Protein AF-A0A952UVU4-F1 (afdb_monomer)

pLDDT: mean 79.15, std 15.61, range [33.91, 96.44]

Mean predicted aligned error: 12.82 Å

Sequence (131 aa):
MTPRTKQALMLVVAFGLGGVAGAFGMRAVKLDQLNQLMTGPPPEARRRFMLEVLKQRLELTPTQVTQVTEVLERHDKARREAFERCRPEHEAVKAQSAQDIDELLTPAQRTLHQELRRELEARRKEGGPPR

Secondary structure (DSSP, 8-state):
--HHHHHHHHHHHHHHHHHHHHHHHHHHHHHHHHHHHHH---HHHHHHHHHHHHHHHHT--HHHHHHHHHHHHHTHHHHHHHHHHHHHHHHHHHHHHHHHHHHHS-HHHHHHHHHHHHHHHHHHHHTSPP-

Solvent-accessible surface area (backbone atoms only — not comparable to full-atom values): 7389 Å² total; per-residue (Å²): 134,58,73,68,60,56,54,53,50,51,51,54,52,54,50,49,52,50,50,51,53,50,53,52,53,54,48,50,54,54,48,50,57,49,48,55,69,74,50,51,64,56,75,66,54,44,49,50,52,51,50,52,52,48,36,69,76,66,65,52,49,76,69,51,50,53,53,52,49,53,53,55,56,71,46,44,62,61,51,50,54,53,46,63,68,48,41,64,60,52,52,49,54,53,51,50,53,53,50,61,51,47,72,77,42,55,74,72,53,36,55,53,52,53,50,53,50,51,54,54,51,50,52,42,60,67,70,48,82,85,129

Foldseek 3Di:
DDPVVVVVVVVVVVVVVVVVVVVVVVVVVVVVVVLCVLQPADLVVNLVVVLVVCCVPVVDDPVRSVVSSVVSVVCSVVVVVVCVVCVVVVVVVVVVVLVVVLVVDDPVVNVVSVVVVVVSVVSSVVSPDDD

Radius of gyration: 23.55 Å; Cα contacts (8 Å, |Δi|>4): 28; chains: 1; bounding box: 50×59×48 Å

Structure (mmCIF, N/CA/C/O backbone):
data_AF-A0A952UVU4-F1
#
_entry.id   AF-A0A952UVU4-F1
#
loop_
_atom_site.group_PDB
_atom_site.id
_atom_site.type_symbol
_atom_site.label_atom_id
_atom_site.label_alt_id
_atom_site.label_comp_id
_atom_site.label_asym_id
_atom_site.label_entity_id
_atom_site.label_seq_id
_atom_site.pdbx_PDB_ins_code
_atom_site.Cartn_x
_atom_site.Cartn_y
_atom_site.Cartn_z
_atom_site.occupancy
_atom_site.B_iso_or_equiv
_atom_site.auth_seq_id
_atom_site.auth_comp_id
_atom_site.auth_asym_id
_atom_site.auth_atom_id
_atom_site.pdbx_PDB_model_num
ATOM 1 N N . MET A 1 1 ? 30.087 38.202 -25.315 1.00 53.84 1 MET A N 1
ATOM 2 C CA . MET A 1 1 ? 28.744 37.992 -24.725 1.00 53.84 1 MET A CA 1
ATOM 3 C C . MET A 1 1 ? 28.224 39.320 -24.207 1.00 53.84 1 MET A C 1
ATOM 5 O O . MET A 1 1 ? 28.877 39.923 -23.366 1.00 53.84 1 MET A O 1
ATOM 9 N N . THR A 1 2 ? 27.101 39.807 -24.731 1.00 65.50 2 THR A N 1
ATOM 10 C CA . THR A 1 2 ? 26.484 41.055 -24.256 1.00 65.50 2 THR A CA 1
ATOM 11 C C . THR A 1 2 ? 25.808 40.816 -22.896 1.00 65.50 2 THR A C 1
ATOM 13 O O . THR A 1 2 ? 25.338 39.705 -22.634 1.00 65.50 2 THR A O 1
ATOM 16 N N . PRO A 1 3 ? 25.724 41.817 -22.002 1.00 70.12 3 PRO A N 1
ATOM 17 C CA . PRO A 1 3 ? 25.161 41.646 -20.654 1.00 70.12 3 PRO A CA 1
ATOM 18 C C . PRO A 1 3 ? 23.737 41.060 -20.659 1.00 70.12 3 PRO A C 1
ATOM 20 O O . PRO A 1 3 ? 23.393 40.260 -19.791 1.00 70.12 3 PRO A O 1
ATOM 23 N N . ARG A 1 4 ? 22.959 41.347 -21.711 1.00 73.31 4 ARG A N 1
ATOM 24 C CA . ARG A 1 4 ? 21.625 40.775 -21.951 1.00 73.31 4 ARG A CA 1
ATOM 25 C C . ARG A 1 4 ? 21.637 39.253 -22.139 1.00 73.31 4 ARG A C 1
ATOM 27 O O . ARG A 1 4 ? 20.790 38.570 -21.575 1.00 73.31 4 ARG A O 1
ATOM 34 N N . THR A 1 5 ? 22.624 38.704 -22.855 1.00 73.69 5 THR A N 1
ATOM 35 C CA . THR A 1 5 ? 22.767 37.239 -23.006 1.00 73.69 5 THR A CA 1
ATOM 36 C C . THR A 1 5 ? 23.125 36.538 -21.695 1.00 73.69 5 THR A C 1
ATOM 38 O O . THR A 1 5 ? 22.678 35.420 -21.461 1.00 73.69 5 THR A O 1
ATOM 41 N N . LYS A 1 6 ? 23.865 37.202 -20.797 1.00 66.75 6 LYS A N 1
ATOM 42 C CA . LYS A 1 6 ? 24.241 36.638 -19.490 1.00 66.75 6 LYS A CA 1
ATOM 43 C C . LYS A 1 6 ? 23.050 36.593 -18.522 1.00 66.75 6 LYS A C 1
ATOM 45 O O . LYS A 1 6 ? 22.872 35.606 -17.817 1.00 66.75 6 LYS A O 1
ATOM 50 N N . GLN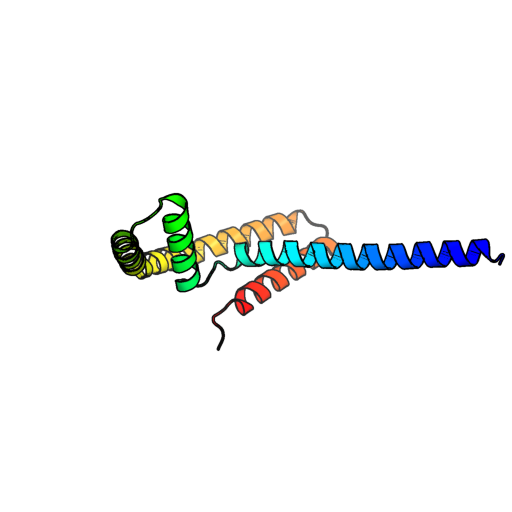 A 1 7 ? 22.207 37.628 -18.542 1.00 76.00 7 GLN A N 1
ATOM 51 C CA . GLN A 1 7 ? 20.971 37.697 -17.752 1.00 76.00 7 GLN A CA 1
ATOM 52 C C . GLN A 1 7 ? 19.923 36.681 -18.225 1.00 76.00 7 GLN A C 1
ATOM 54 O O . GLN A 1 7 ? 19.333 35.981 -17.404 1.00 76.00 7 GLN A O 1
ATOM 59 N N . ALA A 1 8 ? 19.743 36.544 -19.543 1.00 77.31 8 ALA A N 1
ATOM 60 C CA . ALA A 1 8 ? 18.848 35.539 -20.112 1.00 77.31 8 ALA A CA 1
ATOM 61 C C . ALA A 1 8 ? 19.286 34.111 -19.743 1.00 77.31 8 ALA A C 1
ATOM 63 O O . ALA A 1 8 ? 18.458 33.293 -19.349 1.00 77.31 8 ALA A O 1
ATOM 64 N N . LEU A 1 9 ? 20.594 33.829 -19.787 1.00 78.88 9 LEU A N 1
ATOM 65 C CA . LEU A 1 9 ? 21.136 32.524 -19.407 1.00 78.88 9 LEU A CA 1
ATOM 66 C C . LEU A 1 9 ? 20.896 32.205 -17.922 1.00 78.88 9 LEU A C 1
ATOM 68 O O . LEU A 1 9 ? 20.513 31.087 -17.594 1.00 78.88 9 LEU A O 1
ATOM 72 N N . MET A 1 10 ? 21.065 33.184 -17.027 1.00 79.50 10 MET A N 1
ATOM 73 C CA . MET A 1 10 ? 20.794 32.991 -15.596 1.00 79.50 10 MET A CA 1
ATOM 74 C C . MET A 1 10 ? 19.318 32.707 -15.308 1.00 79.50 10 MET A C 1
ATOM 76 O O . MET A 1 10 ? 19.020 31.850 -14.480 1.00 79.50 10 MET A O 1
ATOM 80 N N . LEU A 1 11 ? 18.397 33.369 -16.015 1.00 76.50 11 LEU A N 1
ATOM 81 C CA . LEU A 1 11 ? 16.963 33.107 -15.882 1.00 76.50 11 LEU A CA 1
ATOM 82 C C . LEU A 1 11 ? 16.591 31.698 -16.349 1.00 76.50 11 LEU A C 1
ATOM 84 O O . LEU A 1 11 ? 15.857 31.008 -15.648 1.00 76.50 11 LEU A O 1
ATOM 88 N N . VAL A 1 12 ? 17.137 31.247 -17.482 1.00 80.12 12 VAL A N 1
ATOM 89 C CA . VAL A 1 12 ? 16.912 29.883 -17.991 1.00 80.12 12 VAL A CA 1
ATOM 90 C C . VAL A 1 12 ? 17.448 28.835 -17.015 1.00 80.12 12 VAL A C 1
ATOM 92 O O . VAL A 1 12 ? 16.770 27.847 -16.747 1.00 80.12 12 VAL A O 1
ATOM 95 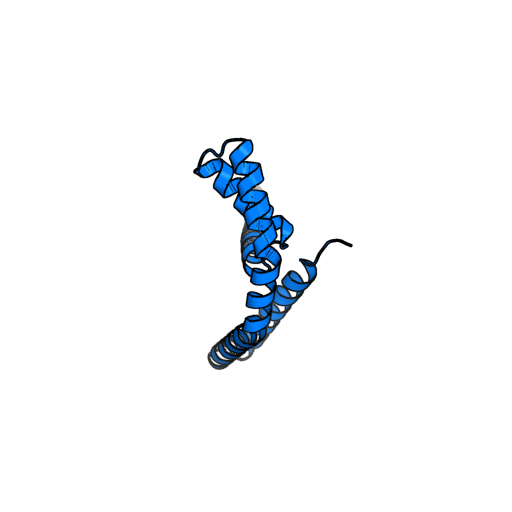N N . VAL A 1 13 ? 18.628 29.061 -16.433 1.00 80.38 13 VAL A N 1
ATOM 96 C CA . VAL A 1 13 ? 19.217 28.147 -15.442 1.00 80.38 13 VAL A CA 1
ATOM 97 C C . VAL A 1 13 ? 18.396 28.117 -14.149 1.00 80.38 13 VAL A C 1
ATOM 99 O O . VAL A 1 13 ? 18.105 27.035 -13.646 1.00 80.38 13 VAL A O 1
ATOM 102 N N . ALA A 1 14 ? 17.965 29.272 -13.634 1.00 74.75 14 ALA A N 1
ATOM 103 C CA . ALA A 1 14 ? 17.145 29.348 -12.424 1.00 74.75 14 ALA A CA 1
ATOM 104 C C . ALA A 1 14 ? 15.769 28.684 -12.610 1.00 74.75 14 ALA A C 1
ATOM 106 O O . ALA A 1 14 ? 15.341 27.906 -11.757 1.00 74.75 14 ALA A O 1
ATOM 107 N N . PHE A 1 15 ? 15.103 28.922 -13.747 1.00 73.75 15 PHE A N 1
ATOM 108 C CA . PHE A 1 15 ? 13.846 28.247 -14.085 1.00 73.75 15 PHE A CA 1
ATOM 109 C C . PHE A 1 15 ? 14.036 26.751 -14.342 1.00 73.75 15 PHE A C 1
ATOM 111 O O . PHE A 1 15 ? 13.189 25.960 -13.937 1.00 73.75 15 PHE A O 1
ATOM 118 N N . GLY A 1 16 ? 15.148 26.343 -14.959 1.00 77.88 16 GLY A N 1
ATOM 119 C CA . GLY A 1 16 ? 15.490 24.934 -15.150 1.00 77.88 16 GLY A CA 1
ATOM 120 C C . GLY A 1 16 ? 15.673 24.201 -13.819 1.00 77.88 16 GLY A C 1
ATOM 121 O O . GLY A 1 16 ? 15.081 23.146 -13.609 1.00 77.88 16 GLY A O 1
ATOM 122 N N . LEU A 1 17 ? 16.413 24.798 -12.882 1.00 74.44 17 LEU A N 1
ATOM 123 C CA . LEU A 1 17 ? 16.592 24.266 -11.526 1.00 74.44 17 LEU A CA 1
ATOM 124 C C . LEU A 1 17 ? 15.271 24.221 -10.746 1.00 74.44 17 LEU A C 1
ATOM 126 O O . LEU A 1 17 ? 14.975 23.210 -10.111 1.00 74.44 17 LEU A O 1
ATOM 130 N N . GLY A 1 18 ? 14.446 25.269 -10.843 1.00 63.59 18 GLY A N 1
ATOM 131 C CA . GLY A 1 18 ? 13.110 25.298 -10.243 1.00 63.59 18 GLY A CA 1
ATOM 132 C C . GLY A 1 18 ? 12.166 24.242 -10.829 1.00 63.59 18 GLY A C 1
ATOM 133 O O . GLY A 1 18 ? 11.438 23.586 -10.087 1.00 63.59 18 GLY A O 1
ATOM 134 N N . GLY A 1 19 ? 12.221 24.015 -12.144 1.00 66.50 19 GLY A N 1
ATOM 135 C CA . GLY A 1 19 ? 11.443 22.985 -12.835 1.00 66.50 19 GLY A CA 1
ATOM 136 C C . GLY A 1 19 ? 11.856 21.566 -12.444 1.00 66.50 19 GLY A C 1
ATOM 137 O O . GLY A 1 19 ? 10.994 20.726 -12.195 1.00 66.50 19 GLY A O 1
ATOM 138 N N . VAL A 1 20 ? 13.161 21.305 -12.312 1.00 70.56 20 VAL A N 1
ATOM 139 C CA . VAL A 1 20 ? 13.680 20.010 -11.844 1.00 70.56 20 VAL A CA 1
ATOM 140 C C . VAL A 1 20 ? 13.295 19.769 -10.383 1.00 70.56 20 VAL A C 1
ATOM 142 O O . VAL A 1 20 ? 12.748 18.713 -10.071 1.00 70.56 20 VAL A O 1
ATOM 145 N N . ALA A 1 21 ? 13.489 20.748 -9.495 1.00 69.75 21 ALA A N 1
ATOM 146 C CA . ALA A 1 21 ? 13.096 20.630 -8.090 1.00 69.75 21 ALA A CA 1
ATOM 147 C C . ALA A 1 21 ? 11.576 20.432 -7.926 1.00 69.75 21 ALA A C 1
ATOM 149 O O . ALA A 1 21 ? 11.141 19.577 -7.152 1.00 69.75 21 ALA A O 1
ATOM 1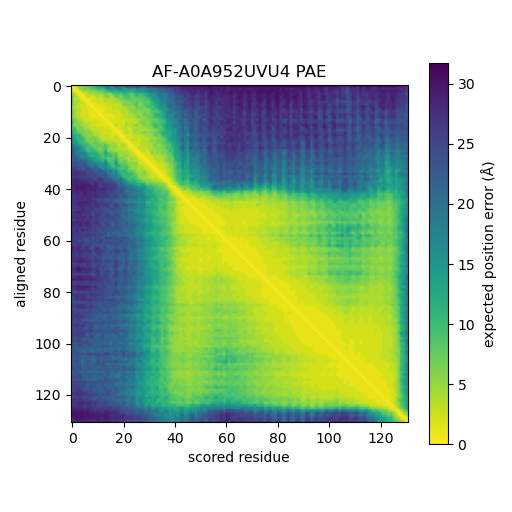50 N N . GLY A 1 22 ? 10.764 21.156 -8.704 1.00 61.72 22 GLY A N 1
ATOM 151 C CA . GLY A 1 22 ? 9.308 21.002 -8.731 1.00 61.72 22 GLY A CA 1
ATOM 152 C C . GLY A 1 22 ? 8.859 19.629 -9.243 1.00 61.72 22 GLY A C 1
ATOM 153 O O . GLY A 1 22 ? 7.987 19.003 -8.639 1.00 61.72 22 GLY A O 1
ATOM 154 N N . ALA A 1 23 ? 9.488 19.114 -10.303 1.00 63.09 23 ALA A N 1
ATOM 155 C CA . ALA A 1 23 ? 9.209 17.780 -10.834 1.00 63.09 23 ALA A CA 1
ATOM 156 C C . ALA A 1 23 ? 9.590 16.667 -9.841 1.00 63.09 23 ALA A C 1
ATOM 158 O O . ALA A 1 23 ? 8.822 15.720 -9.658 1.00 63.09 23 ALA A O 1
ATOM 159 N N . PHE A 1 24 ? 10.729 16.799 -9.152 1.00 60.78 24 PHE A N 1
ATOM 160 C CA . PHE A 1 24 ? 11.151 15.867 -8.102 1.00 60.78 24 PHE A CA 1
ATOM 161 C C . PHE A 1 24 ? 10.215 15.897 -6.887 1.00 60.78 24 PHE A C 1
ATOM 163 O O . PHE A 1 24 ? 9.785 14.838 -6.428 1.00 60.78 24 PHE A O 1
ATOM 170 N N . GLY A 1 25 ? 9.826 17.085 -6.409 1.00 56.78 25 GLY A N 1
ATOM 171 C CA . GLY A 1 25 ? 8.886 17.229 -5.293 1.00 56.78 25 GLY A CA 1
ATOM 172 C C . GLY A 1 25 ? 7.507 16.640 -5.604 1.00 56.78 25 GLY A C 1
ATOM 173 O O . GLY A 1 25 ? 6.940 15.897 -4.803 1.00 56.78 25 GLY A O 1
ATOM 174 N N . MET A 1 26 ? 6.987 16.882 -6.809 1.00 58.75 26 MET A N 1
ATOM 175 C CA . MET A 1 26 ? 5.682 16.360 -7.223 1.00 58.75 26 MET A CA 1
ATOM 176 C C . MET A 1 26 ? 5.694 14.841 -7.439 1.00 58.75 26 MET A C 1
ATOM 178 O O . MET A 1 26 ? 4.700 14.161 -7.171 1.00 58.75 26 MET A O 1
ATOM 182 N N . ARG A 1 27 ? 6.828 14.288 -7.883 1.00 53.94 27 ARG A N 1
ATOM 183 C CA . ARG A 1 27 ? 7.029 12.841 -8.001 1.00 53.94 27 ARG A CA 1
ATOM 184 C C . ARG A 1 27 ? 7.138 12.181 -6.626 1.00 53.94 27 ARG A C 1
ATOM 186 O O . ARG A 1 27 ? 6.529 11.135 -6.441 1.00 53.94 27 ARG A O 1
ATOM 193 N N . ALA A 1 28 ? 7.796 12.810 -5.652 1.00 57.06 28 ALA A N 1
ATOM 194 C CA . ALA A 1 28 ? 7.866 12.313 -4.276 1.00 57.06 28 ALA A CA 1
ATOM 195 C C . ALA A 1 28 ? 6.482 12.230 -3.606 1.00 57.06 28 ALA A C 1
ATOM 197 O O . ALA A 1 28 ? 6.149 11.196 -3.037 1.00 57.06 28 ALA A O 1
ATOM 198 N N . VAL A 1 29 ? 5.638 13.259 -3.751 1.00 60.06 29 VAL A N 1
ATOM 199 C CA . VAL A 1 29 ? 4.276 13.264 -3.179 1.00 60.06 29 VAL A CA 1
ATOM 200 C C . VAL A 1 29 ? 3.374 12.214 -3.835 1.00 60.06 29 VAL A C 1
ATOM 202 O O . VAL A 1 29 ? 2.659 11.492 -3.142 1.00 60.06 29 VAL A O 1
ATOM 205 N N . LYS A 1 30 ? 3.423 12.069 -5.167 1.00 59.19 30 LYS A N 1
ATOM 206 C CA . LYS A 1 30 ? 2.665 11.011 -5.858 1.00 59.19 30 LYS A CA 1
ATOM 207 C C . LYS A 1 30 ? 3.142 9.614 -5.463 1.00 59.19 30 LYS A C 1
ATOM 209 O O . LYS A 1 30 ? 2.322 8.710 -5.335 1.00 59.19 30 LYS A O 1
ATOM 214 N N . LEU A 1 31 ? 4.447 9.437 -5.264 1.00 58.66 31 LEU A N 1
ATOM 215 C CA . LEU A 1 31 ? 5.018 8.173 -4.805 1.00 58.66 31 LEU A CA 1
ATOM 216 C C . LEU A 1 31 ? 4.632 7.866 -3.355 1.00 58.66 31 LEU A C 1
ATOM 218 O O . LEU A 1 31 ? 4.377 6.706 -3.060 1.00 58.66 31 LEU A O 1
ATOM 222 N N . ASP A 1 32 ? 4.531 8.867 -2.479 1.00 53.41 32 ASP A N 1
ATOM 223 C CA . ASP A 1 32 ? 4.069 8.688 -1.098 1.00 53.41 32 ASP A CA 1
ATOM 224 C C . ASP A 1 32 ? 2.593 8.258 -1.034 1.00 53.41 32 ASP A C 1
ATOM 226 O O . ASP A 1 32 ? 2.239 7.297 -0.353 1.00 53.41 32 ASP A O 1
ATOM 230 N N . GLN A 1 33 ? 1.733 8.873 -1.847 1.00 53.16 33 GLN A N 1
ATOM 231 C CA . GLN A 1 33 ? 0.331 8.459 -1.969 1.00 53.16 33 GLN A CA 1
ATOM 232 C C . GLN A 1 33 ? 0.192 7.033 -2.526 1.00 53.16 33 GLN A C 1
ATOM 234 O O . GLN A 1 33 ? -0.625 6.248 -2.044 1.00 53.16 33 GLN A O 1
ATOM 239 N N . LEU A 1 34 ? 1.022 6.664 -3.506 1.00 53.19 34 LEU A N 1
ATOM 240 C CA . LEU A 1 34 ? 1.068 5.301 -4.042 1.00 53.19 34 LEU A CA 1
ATOM 241 C C . LEU A 1 34 ? 1.608 4.294 -3.007 1.00 53.19 34 LEU A C 1
ATOM 243 O O . LEU A 1 34 ? 1.138 3.159 -2.945 1.00 53.19 34 LEU A O 1
ATOM 247 N N . ASN A 1 35 ? 2.554 4.716 -2.164 1.00 49.19 35 ASN A N 1
ATOM 248 C CA . ASN A 1 35 ? 3.138 3.918 -1.084 1.00 49.19 35 ASN A CA 1
ATOM 249 C C . ASN A 1 35 ? 2.101 3.566 -0.005 1.00 49.19 35 ASN A C 1
ATOM 251 O O . ASN A 1 35 ? 2.033 2.423 0.457 1.00 49.19 35 ASN A O 1
ATOM 255 N N . GLN A 1 36 ? 1.236 4.523 0.340 1.00 51.69 36 GLN A N 1
ATOM 256 C CA . GLN A 1 36 ? 0.124 4.312 1.271 1.00 51.69 36 GLN A CA 1
ATOM 257 C C . GLN A 1 36 ? -0.934 3.342 0.711 1.00 51.69 36 GLN A C 1
ATOM 259 O O . GLN A 1 36 ? -1.520 2.565 1.467 1.00 51.69 36 GLN A O 1
ATOM 264 N N . LEU A 1 37 ? -1.138 3.327 -0.612 1.00 52.22 37 LEU A N 1
AT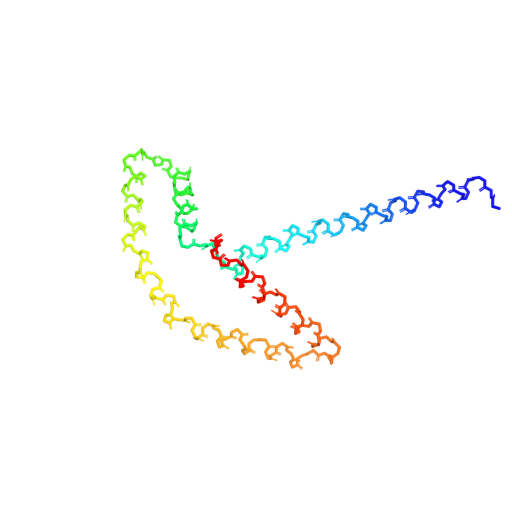OM 265 C CA . LEU A 1 37 ? -2.045 2.395 -1.296 1.00 52.22 37 LEU A CA 1
ATOM 266 C C . LEU A 1 37 ? -1.474 0.970 -1.413 1.00 52.22 37 LEU A C 1
ATOM 268 O O . LEU A 1 37 ? -2.222 0.004 -1.290 1.00 52.22 37 LEU A O 1
ATOM 272 N N . MET A 1 38 ? -0.164 0.830 -1.636 1.00 49.84 38 MET A N 1
ATOM 273 C CA . MET A 1 38 ? 0.502 -0.463 -1.873 1.00 49.84 38 MET A CA 1
ATOM 274 C C . MET A 1 38 ? 0.803 -1.253 -0.593 1.00 49.84 38 MET A C 1
ATOM 276 O O . MET A 1 38 ? 0.814 -2.486 -0.612 1.00 49.84 38 MET A O 1
ATOM 280 N N . THR A 1 39 ? 1.075 -0.562 0.514 1.00 54.84 39 THR A N 1
ATOM 281 C CA . THR A 1 39 ? 1.535 -1.207 1.757 1.00 54.84 39 THR A CA 1
ATOM 282 C C . THR A 1 39 ? 0.382 -1.517 2.705 1.00 54.84 39 THR A C 1
ATOM 284 O O . THR A 1 39 ? 0.451 -2.479 3.467 1.00 54.84 39 THR A O 1
ATOM 287 N N . GLY A 1 40 ? -0.715 -0.760 2.591 1.00 55.72 40 GLY A N 1
ATOM 288 C CA . GLY A 1 40 ? -1.832 -0.802 3.523 1.00 55.72 40 GLY A CA 1
ATOM 289 C C . GLY A 1 40 ? -1.415 -0.288 4.910 1.00 55.72 40 GLY A C 1
ATOM 290 O O . GLY A 1 40 ? -0.336 -0.611 5.403 1.00 55.72 40 GLY A O 1
ATOM 291 N N . PRO A 1 41 ? -2.236 0.527 5.587 1.00 60.59 41 PRO A N 1
ATOM 292 C CA . PRO A 1 41 ? -1.902 0.968 6.934 1.00 60.59 41 PRO A CA 1
ATOM 293 C C . PRO A 1 41 ? -1.815 -0.236 7.896 1.00 60.59 41 PRO A C 1
ATOM 295 O O . PRO A 1 41 ? -2.596 -1.186 7.740 1.00 60.59 41 PRO A O 1
ATOM 298 N N . PRO A 1 42 ? -0.933 -0.193 8.921 1.00 65.94 42 PRO A N 1
ATOM 299 C CA . PRO A 1 42 ? -0.909 -1.178 10.003 1.00 65.94 42 PRO A CA 1
ATOM 300 C C . PRO A 1 42 ? -2.319 -1.462 10.544 1.00 65.94 42 PRO A C 1
ATOM 302 O O . PRO A 1 42 ? -3.151 -0.553 10.527 1.00 65.94 42 PRO A O 1
ATOM 305 N N . PRO A 1 43 ? -2.625 -2.663 11.070 1.00 67.94 43 PRO A N 1
ATOM 306 C CA . PRO A 1 43 ? -3.979 -3.009 11.519 1.00 67.94 43 PRO A CA 1
ATOM 307 C C . PRO A 1 43 ? -4.601 -1.969 12.463 1.00 67.94 43 PRO A C 1
ATOM 309 O O . PRO A 1 43 ? -5.767 -1.598 12.307 1.00 67.94 43 PRO A O 1
ATOM 312 N N . GLU A 1 44 ? -3.794 -1.424 13.376 1.00 72.19 44 GLU A N 1
ATOM 313 C CA . GLU A 1 44 ? -4.196 -0.345 14.280 1.00 72.19 44 GLU A CA 1
ATOM 314 C C . GLU A 1 44 ? -4.439 0.981 13.556 1.00 72.19 44 GLU A C 1
ATOM 316 O O . GLU A 1 44 ? -5.445 1.643 13.808 1.00 72.19 44 GLU A O 1
ATOM 321 N N . ALA A 1 45 ? -3.562 1.361 12.626 1.00 76.12 45 ALA A N 1
ATOM 322 C CA . ALA A 1 45 ? -3.717 2.568 11.820 1.00 76.12 45 ALA A CA 1
ATOM 323 C C . ALA A 1 45 ? -4.950 2.477 10.907 1.00 76.12 45 ALA A C 1
ATOM 325 O O . ALA A 1 45 ? -5.707 3.438 10.802 1.00 76.12 45 ALA A O 1
ATOM 326 N N . ARG A 1 46 ? -5.225 1.300 10.329 1.00 76.88 46 ARG A N 1
ATOM 327 C CA . ARG A 1 46 ? -6.440 1.024 9.554 1.00 76.88 46 ARG A CA 1
ATOM 328 C C . ARG A 1 46 ? -7.691 1.174 10.414 1.00 76.88 46 ARG A C 1
ATOM 330 O O . ARG A 1 46 ? -8.669 1.767 9.969 1.00 76.88 46 ARG A O 1
ATOM 337 N N . ARG A 1 47 ? -7.672 0.627 11.634 1.00 82.44 47 ARG A N 1
ATOM 338 C CA . ARG A 1 47 ? -8.786 0.732 12.586 1.00 82.44 47 ARG A CA 1
ATOM 339 C C . ARG A 1 47 ? -9.031 2.183 12.990 1.00 82.44 47 ARG A C 1
ATOM 341 O O . ARG A 1 47 ? -10.170 2.626 12.926 1.00 82.44 47 ARG A O 1
ATOM 348 N N . ARG A 1 48 ? -7.974 2.918 13.351 1.00 84.38 48 ARG A N 1
ATOM 349 C CA . ARG A 1 48 ? -8.047 4.345 13.706 1.00 84.38 48 ARG A CA 1
ATOM 350 C C . ARG A 1 48 ? -8.573 5.181 12.545 1.00 84.38 48 ARG A C 1
ATOM 352 O O . ARG A 1 48 ? -9.497 5.955 12.741 1.00 84.38 48 ARG A O 1
ATOM 359 N N . PHE A 1 49 ? -8.054 4.965 11.338 1.00 84.75 49 PHE A N 1
ATOM 360 C CA . PHE A 1 49 ? -8.538 5.640 10.137 1.00 84.75 49 PHE A CA 1
ATOM 361 C C . PHE A 1 49 ? -10.028 5.374 9.902 1.00 84.75 49 PHE A C 1
ATOM 363 O O . PHE A 1 49 ? -10.798 6.309 9.714 1.00 84.75 49 PHE A O 1
ATOM 370 N N . MET A 1 50 ? -10.453 4.108 9.969 1.00 85.94 50 MET A N 1
ATOM 371 C CA . MET A 1 50 ? -11.861 3.747 9.798 1.00 85.94 50 MET A CA 1
ATOM 372 C C . MET A 1 50 ? -12.750 4.392 10.868 1.00 85.94 50 MET A C 1
ATOM 374 O O . MET A 1 50 ? -13.808 4.920 10.543 1.00 85.94 50 MET A O 1
ATOM 378 N N . LEU A 1 51 ? -12.317 4.380 12.131 1.00 90.69 51 LEU A N 1
ATOM 379 C CA . LEU A 1 51 ? -13.050 5.001 13.229 1.00 90.69 51 LEU A CA 1
ATOM 380 C C . LEU A 1 51 ? -13.177 6.516 13.040 1.00 90.69 51 LEU A C 1
ATOM 382 O O . LEU A 1 51 ? -14.272 7.040 13.205 1.00 90.69 51 LEU A O 1
ATOM 386 N N . GLU A 1 52 ? -12.104 7.209 12.655 1.00 89.25 52 GLU A N 1
ATOM 387 C CA . GLU A 1 52 ? -12.143 8.652 12.386 1.00 89.25 52 GLU A CA 1
ATOM 388 C C . GLU A 1 52 ? -13.058 8.986 11.206 1.00 89.25 52 GLU A C 1
ATOM 390 O O . GLU A 1 52 ? -13.865 9.909 11.299 1.00 89.25 52 GLU A O 1
ATOM 395 N N . VAL A 1 53 ? -13.020 8.196 10.129 1.00 90.25 53 VAL A N 1
ATOM 396 C CA . VAL A 1 53 ? -13.938 8.368 8.994 1.00 90.25 53 VAL A CA 1
ATOM 397 C C . VAL A 1 53 ? -15.393 8.188 9.431 1.00 90.25 53 VAL A C 1
ATOM 399 O O . VAL A 1 53 ? -16.236 9.011 9.076 1.00 90.25 53 VAL A O 1
ATOM 402 N N . LEU A 1 54 ? -15.703 7.143 10.206 1.00 90.81 54 LEU A N 1
ATOM 403 C CA . LEU A 1 54 ? -17.066 6.889 10.687 1.00 90.81 54 LEU A CA 1
ATOM 404 C C . LEU A 1 54 ? -17.523 7.976 11.661 1.00 90.81 54 LEU A C 1
ATOM 406 O O . LEU A 1 54 ? -18.633 8.479 11.533 1.00 90.81 54 LEU A O 1
ATOM 410 N N . LYS A 1 55 ? -16.654 8.390 12.583 1.00 91.50 55 LYS A N 1
ATOM 411 C CA . LYS A 1 55 ? -16.917 9.469 13.535 1.00 91.50 55 LYS A CA 1
ATOM 412 C C . LYS A 1 55 ? -17.229 10.785 12.828 1.00 91.50 55 LYS A C 1
ATOM 414 O O . LYS A 1 55 ? -18.212 11.425 13.176 1.00 91.50 55 LYS A O 1
ATOM 419 N N . GLN A 1 56 ? -16.419 11.171 11.842 1.00 90.31 56 GLN A N 1
ATOM 420 C CA . GLN A 1 56 ? -16.586 12.431 11.115 1.00 90.31 56 GLN A CA 1
ATOM 421 C C . GLN A 1 56 ? -17.807 12.421 10.198 1.00 90.31 56 GLN A C 1
ATOM 423 O O . GLN A 1 56 ? -18.516 13.415 10.120 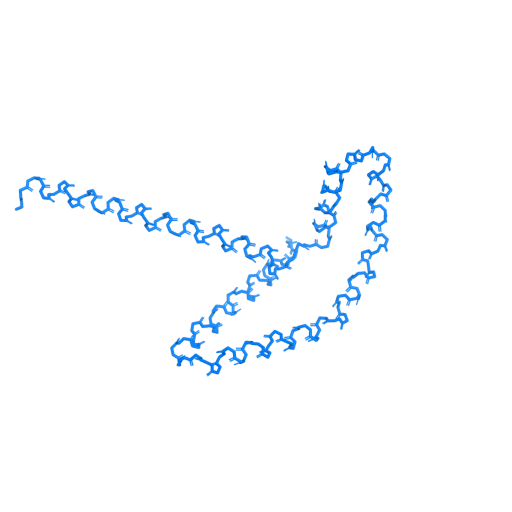1.00 90.31 56 GLN A O 1
ATOM 428 N N . ARG A 1 57 ? -18.053 11.317 9.484 1.00 94.25 57 ARG A N 1
ATOM 429 C CA . ARG A 1 57 ? -19.128 11.261 8.481 1.00 94.25 57 ARG A CA 1
ATOM 430 C C . ARG A 1 57 ? -20.499 10.938 9.055 1.00 94.25 57 ARG A C 1
ATOM 432 O O . ARG A 1 57 ? -21.491 11.281 8.426 1.00 94.25 57 ARG A O 1
ATOM 439 N N . LEU A 1 58 ? -20.550 10.234 10.184 1.00 95.25 58 LEU A N 1
ATOM 440 C CA . LEU A 1 58 ? -21.798 9.805 10.822 1.00 95.25 58 LEU A CA 1
ATOM 441 C C . LEU A 1 58 ? -22.082 10.557 12.126 1.00 95.25 58 LEU A C 1
ATOM 443 O O . LEU A 1 58 ? -23.044 10.215 12.804 1.00 95.25 58 LEU A O 1
ATOM 447 N N . GLU A 1 59 ? -21.231 11.524 12.487 1.00 93.62 59 GLU A N 1
ATOM 448 C CA . GLU A 1 59 ? -21.364 12.349 13.696 1.00 93.62 59 GLU A CA 1
ATOM 449 C C . GLU A 1 59 ? -21.598 11.504 14.961 1.00 93.62 59 GLU A C 1
ATOM 451 O O . GLU A 1 59 ? -22.507 11.744 15.755 1.00 93.62 59 GLU A O 1
ATOM 456 N N . LEU A 1 60 ? -20.778 10.461 15.133 1.00 94.31 60 LEU A N 1
ATOM 457 C CA . LEU A 1 60 ? -20.956 9.492 16.216 1.00 94.31 60 LEU A CA 1
ATOM 458 C C . LEU A 1 60 ? -20.852 10.164 17.594 1.00 94.31 60 LEU A C 1
ATOM 460 O O . LEU A 1 60 ? -19.879 10.857 17.898 1.00 94.31 60 LEU A O 1
ATOM 464 N N . THR A 1 61 ? -21.816 9.874 18.467 1.00 96.44 61 THR A N 1
ATOM 465 C CA . THR A 1 61 ? -21.766 10.255 19.885 1.00 96.44 61 THR A CA 1
ATOM 466 C C . THR A 1 61 ? -20.609 9.548 20.611 1.00 96.44 61 THR A C 1
ATOM 468 O O . THR A 1 61 ? -20.158 8.488 20.163 1.00 96.44 61 THR A O 1
ATOM 471 N N . PRO A 1 62 ? -20.145 10.053 21.773 1.00 94.81 62 PRO A N 1
ATOM 472 C CA . PRO A 1 62 ? -19.062 9.416 22.530 1.00 94.81 62 PRO A CA 1
ATOM 473 C C . PRO A 1 62 ? -19.327 7.939 22.850 1.00 94.81 62 PRO A C 1
ATOM 475 O O . PRO A 1 62 ? -18.437 7.103 22.720 1.00 94.81 62 PRO A O 1
ATOM 478 N N . THR A 1 63 ? -20.570 7.593 23.192 1.00 95.81 63 THR A N 1
ATOM 479 C CA . THR A 1 63 ? -20.976 6.207 23.454 1.00 95.81 63 THR A CA 1
ATOM 480 C C . THR A 1 63 ? -20.896 5.339 22.197 1.00 95.81 63 THR A C 1
ATOM 482 O O . THR A 1 63 ? -20.401 4.214 22.259 1.00 95.81 63 THR A O 1
ATOM 485 N N . GLN A 1 64 ? -21.325 5.858 21.042 1.00 96.12 64 GLN A N 1
ATOM 486 C CA . GLN A 1 64 ? -21.230 5.138 19.769 1.00 96.12 64 GLN A CA 1
ATOM 487 C C . GLN A 1 64 ? -19.775 4.932 19.334 1.00 96.12 64 GLN A C 1
ATOM 489 O O . GLN A 1 64 ? -19.449 3.870 18.813 1.00 96.12 64 GLN A O 1
ATOM 494 N N . VAL A 1 65 ? -18.880 5.895 19.579 1.00 95.31 65 VAL A N 1
ATOM 495 C CA . VAL A 1 65 ? -17.441 5.747 19.292 1.00 95.31 65 VAL A CA 1
ATOM 496 C C . VAL A 1 65 ? -16.848 4.557 20.052 1.00 95.31 65 VAL A C 1
ATOM 498 O O . VAL A 1 65 ? -16.135 3.747 19.453 1.00 95.31 65 VAL A O 1
ATOM 501 N N . THR A 1 66 ? -17.174 4.403 21.338 1.00 95.38 66 THR A N 1
ATOM 502 C CA . THR A 1 66 ? -16.731 3.252 22.142 1.00 95.38 66 THR A CA 1
ATOM 503 C C . THR A 1 66 ? -17.260 1.938 21.568 1.00 95.38 66 THR A C 1
ATOM 505 O O . THR A 1 66 ? -16.484 1.019 21.312 1.00 95.38 66 THR A O 1
ATOM 508 N N . GLN A 1 67 ? -18.560 1.870 21.267 1.00 95.44 67 GLN A N 1
ATOM 509 C CA . GLN A 1 67 ? -19.186 0.664 20.715 1.00 95.44 67 GLN A CA 1
ATOM 510 C C . GLN A 1 67 ? -18.607 0.272 19.347 1.00 95.44 67 GLN A C 1
ATOM 512 O O . GLN A 1 67 ? -18.303 -0.896 19.105 1.00 95.44 67 GLN A O 1
ATOM 517 N N . VAL A 1 68 ? -18.407 1.239 18.448 1.00 94.81 68 VAL A N 1
ATOM 518 C CA . VAL A 1 68 ? -17.804 0.998 17.128 1.00 94.81 68 VAL A CA 1
ATOM 519 C C . VAL A 1 68 ? -16.359 0.530 17.271 1.00 94.81 68 VAL A C 1
ATOM 521 O O . VAL A 1 68 ? -15.939 -0.374 16.548 1.00 94.81 68 VAL A O 1
ATOM 524 N N . THR A 1 69 ? -15.604 1.092 18.218 1.00 92.44 69 THR A N 1
ATOM 525 C CA . THR A 1 69 ? -14.235 0.647 18.504 1.00 92.44 69 THR A CA 1
ATOM 526 C C . THR A 1 69 ? -14.220 -0.833 18.882 1.00 92.44 69 THR A C 1
ATOM 528 O O . THR A 1 69 ? -13.527 -1.607 18.226 1.00 92.44 69 THR A O 1
ATOM 531 N N . GLU A 1 70 ?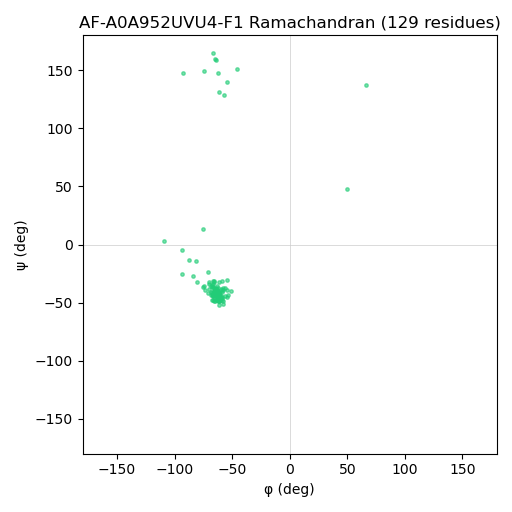 -15.051 -1.256 19.837 1.00 93.62 70 GLU A N 1
ATOM 532 C CA . GLU A 1 70 ? -15.151 -2.664 20.248 1.00 93.62 70 GLU A CA 1
ATOM 533 C C . GLU A 1 70 ? -15.545 -3.600 19.096 1.00 93.62 70 GLU A C 1
ATOM 535 O O . GLU A 1 70 ? -15.012 -4.706 18.975 1.00 93.62 70 GLU A O 1
ATOM 540 N N . VAL A 1 71 ? -16.463 -3.175 18.219 1.00 92.88 71 VAL A N 1
ATOM 541 C CA . VAL A 1 71 ? -16.850 -3.951 17.027 1.00 92.88 71 VAL A CA 1
ATOM 542 C C . VAL A 1 71 ? -15.659 -4.123 16.085 1.00 92.88 71 VAL A C 1
ATOM 544 O O . VAL A 1 71 ? -15.367 -5.239 15.646 1.00 92.88 71 VAL A O 1
ATOM 547 N N . LEU A 1 72 ? -14.939 -3.039 15.785 1.00 90.62 72 LEU A N 1
ATOM 548 C CA . LEU A 1 72 ? -13.771 -3.096 14.909 1.00 90.62 72 LEU A CA 1
ATOM 549 C C . LEU A 1 72 ? -12.655 -3.971 15.497 1.00 90.62 72 LEU A C 1
ATOM 551 O O . LEU A 1 72 ? -11.973 -4.657 14.736 1.00 90.62 72 LEU A O 1
ATOM 555 N N . GLU A 1 73 ? -12.478 -3.968 16.820 1.00 89.25 73 GLU A N 1
ATOM 556 C CA . GLU A 1 73 ? -11.516 -4.819 17.530 1.00 89.25 73 GLU A CA 1
ATOM 557 C C . GLU A 1 73 ? -11.888 -6.296 17.477 1.00 89.25 73 GLU A C 1
ATOM 559 O O . GLU A 1 73 ? -11.061 -7.134 17.111 1.00 89.25 73 GLU A O 1
ATOM 564 N N . ARG A 1 74 ? -13.154 -6.611 17.758 1.00 90.69 74 ARG A N 1
ATOM 565 C CA . ARG A 1 74 ? -13.679 -7.980 17.762 1.00 90.69 74 ARG A CA 1
ATOM 566 C C . ARG A 1 74 ? -13.462 -8.694 16.430 1.00 90.69 74 ARG A C 1
ATOM 568 O O . ARG A 1 74 ? -13.157 -9.884 16.408 1.00 90.69 74 ARG A O 1
ATOM 575 N N . HIS A 1 75 ? -13.593 -7.972 15.320 1.00 89.56 75 HIS A N 1
ATOM 576 C CA . HIS A 1 75 ? -13.474 -8.542 13.976 1.00 89.56 75 HIS A CA 1
ATOM 577 C C . HIS A 1 75 ? -12.071 -8.440 13.364 1.00 89.56 75 HIS A C 1
ATOM 579 O O . HIS A 1 75 ? -11.831 -8.990 12.287 1.00 89.56 75 HIS A O 1
ATOM 585 N N . ASP A 1 76 ? -11.123 -7.777 14.026 1.00 85.00 76 ASP A N 1
ATOM 586 C CA . ASP A 1 76 ? -9.792 -7.528 13.471 1.00 85.00 76 ASP A CA 1
ATOM 587 C C . ASP A 1 76 ? -9.003 -8.827 13.229 1.00 85.00 76 ASP A C 1
ATOM 589 O O . ASP A 1 76 ? -8.408 -9.015 12.165 1.00 85.00 76 ASP A O 1
ATOM 593 N N . LYS A 1 77 ? -9.067 -9.771 14.178 1.00 84.44 77 LYS A N 1
ATOM 594 C CA . LYS A 1 77 ? -8.423 -11.087 14.046 1.00 84.44 77 LYS A CA 1
ATOM 595 C C . LYS A 1 77 ? -8.988 -11.880 12.864 1.00 84.44 77 LYS A C 1
ATOM 597 O O . LYS A 1 77 ? -8.222 -12.287 11.995 1.00 84.44 77 LYS A O 1
ATOM 602 N N . ALA A 1 78 ? -10.312 -12.027 12.792 1.00 88.56 78 ALA A N 1
ATOM 603 C CA . ALA A 1 78 ? -10.975 -12.765 11.715 1.00 88.56 78 ALA A CA 1
ATOM 604 C C . ALA A 1 78 ? -10.667 -12.164 10.333 1.00 88.56 78 ALA A C 1
ATOM 606 O O . ALA A 1 78 ? -10.431 -12.883 9.364 1.00 88.56 78 ALA A O 1
ATOM 607 N N . ARG A 1 79 ? -10.596 -10.830 10.248 1.00 85.88 79 ARG A N 1
ATOM 608 C CA . ARG A 1 79 ? -10.204 -10.122 9.027 1.00 85.88 79 ARG A CA 1
ATOM 609 C C . ARG A 1 79 ? -8.765 -10.427 8.610 1.00 85.88 79 ARG A C 1
ATOM 611 O O . ARG A 1 79 ? -8.523 -10.635 7.424 1.00 85.88 79 ARG A O 1
ATOM 618 N N . ARG A 1 80 ? -7.815 -10.443 9.554 1.00 82.94 80 ARG A N 1
ATOM 619 C CA . ARG A 1 80 ? -6.419 -10.816 9.265 1.00 82.94 80 ARG A CA 1
ATOM 620 C C . ARG A 1 80 ? -6.312 -12.253 8.775 1.00 82.94 80 ARG A C 1
ATOM 622 O O . ARG A 1 80 ? -5.648 -12.497 7.781 1.00 82.94 80 ARG A O 1
ATOM 629 N N . GLU A 1 81 ? -6.992 -13.183 9.434 1.00 87.56 81 GLU A N 1
ATOM 630 C CA . GLU A 1 81 ? -6.984 -14.597 9.046 1.00 87.56 81 GLU A CA 1
ATOM 631 C C . GLU A 1 81 ? -7.590 -14.818 7.656 1.00 87.56 81 GLU A C 1
ATOM 633 O O . GLU A 1 81 ? -7.078 -15.616 6.873 1.00 87.56 81 GLU A O 1
ATOM 638 N N . ALA A 1 82 ? -8.662 -14.096 7.319 1.00 90.00 82 ALA A N 1
ATOM 639 C CA . ALA A 1 82 ? -9.225 -14.111 5.973 1.00 90.00 82 ALA A CA 1
ATOM 640 C C . ALA A 1 82 ? -8.227 -13.569 4.937 1.00 90.00 82 ALA A C 1
ATOM 642 O O . ALA A 1 82 ? -8.024 -14.195 3.901 1.00 90.00 82 ALA A O 1
ATOM 643 N N . PHE A 1 83 ? -7.561 -12.448 5.235 1.00 85.38 83 PHE A N 1
ATOM 644 C CA . PHE A 1 83 ? -6.546 -11.879 4.348 1.00 85.38 83 PHE A CA 1
ATOM 645 C C . PHE A 1 83 ? -5.366 -12.832 4.130 1.00 85.38 83 PHE A C 1
ATOM 647 O O . PHE A 1 83 ? -5.000 -13.092 2.991 1.00 85.38 83 PHE A O 1
ATOM 654 N N . GLU A 1 84 ? -4.804 -13.395 5.200 1.00 85.62 84 GLU A N 1
ATOM 655 C CA . GLU A 1 84 ? -3.663 -14.315 5.126 1.00 85.62 84 GLU A CA 1
ATOM 656 C C . GLU A 1 84 ? -3.980 -15.582 4.324 1.00 85.62 84 GLU A C 1
ATOM 658 O O . GLU A 1 84 ? -3.115 -16.091 3.616 1.00 85.62 84 GLU A O 1
ATOM 663 N N . ARG A 1 85 ? -5.231 -16.050 4.365 1.00 91.62 85 ARG A N 1
ATOM 664 C CA . ARG A 1 85 ? -5.696 -17.190 3.566 1.00 91.62 85 ARG A CA 1
ATOM 665 C C . ARG A 1 85 ? -5.719 -16.891 2.068 1.00 91.62 85 ARG A C 1
ATOM 667 O O . ARG A 1 85 ? -5.335 -17.748 1.282 1.00 91.62 85 ARG A O 1
ATOM 674 N N . CYS A 1 86 ? -6.148 -15.690 1.682 1.00 86.69 86 CYS A N 1
ATOM 675 C CA . CYS A 1 86 ? -6.231 -15.272 0.277 1.00 86.69 86 CYS A CA 1
ATOM 676 C C . CYS A 1 86 ? -4.920 -14.658 -0.246 1.00 86.69 86 CYS A C 1
ATOM 678 O O . CYS A 1 86 ? -4.751 -14.483 -1.452 1.00 86.69 86 CYS A O 1
ATOM 680 N N . ARG A 1 87 ? -3.978 -14.318 0.643 1.00 87.31 87 ARG A N 1
ATOM 681 C CA . ARG A 1 87 ? -2.706 -13.672 0.291 1.00 87.31 87 ARG A CA 1
ATOM 682 C C . ARG A 1 87 ? -1.901 -14.448 -0.762 1.00 87.31 87 ARG A C 1
ATOM 684 O O . ARG A 1 87 ? -1.429 -13.796 -1.688 1.00 87.31 87 ARG A O 1
ATOM 691 N N . PRO A 1 88 ? -1.738 -15.786 -0.685 1.00 91.00 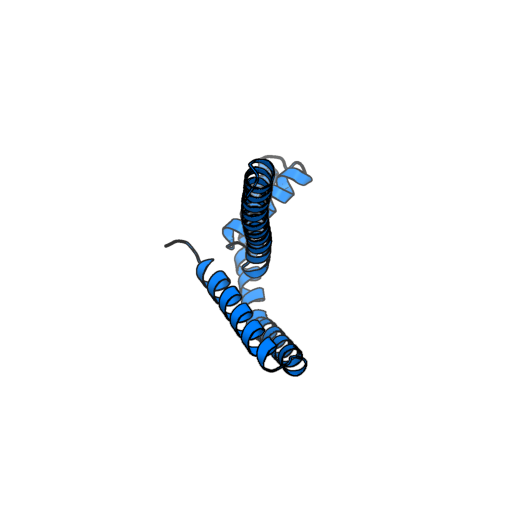88 PRO A N 1
ATOM 692 C CA . PRO A 1 88 ? -0.958 -16.526 -1.677 1.00 91.00 88 PRO A CA 1
ATOM 693 C C . PRO A 1 88 ? -1.546 -16.427 -3.086 1.00 91.00 88 PRO A C 1
ATOM 695 O O . PRO A 1 88 ? -0.812 -16.203 -4.042 1.00 91.00 88 PRO A O 1
ATOM 698 N N . GLU A 1 89 ? -2.869 -16.539 -3.205 1.00 92.94 89 GLU A N 1
ATOM 699 C CA . GLU A 1 89 ? -3.577 -16.429 -4.483 1.00 92.94 89 GLU A CA 1
ATOM 700 C C . GLU A 1 89 ? -3.438 -15.021 -5.071 1.00 92.94 89 GLU A C 1
ATOM 702 O O . GLU A 1 89 ? -3.119 -14.857 -6.247 1.00 92.94 89 GLU A O 1
ATOM 707 N N . HIS A 1 90 ? -3.576 -13.993 -4.233 1.00 88.81 90 HIS A N 1
ATOM 708 C CA . HIS A 1 90 ? -3.376 -12.611 -4.653 1.00 88.81 90 HIS A CA 1
ATOM 709 C C . HIS A 1 90 ? -1.943 -12.346 -5.152 1.00 88.81 90 HIS A C 1
ATOM 711 O O . HIS A 1 90 ? -1.753 -11.703 -6.185 1.00 88.81 90 HIS A O 1
ATOM 717 N N . GLU A 1 91 ? -0.922 -12.841 -4.444 1.00 88.31 91 GLU A N 1
ATOM 718 C CA . GLU A 1 91 ? 0.472 -12.704 -4.890 1.00 88.31 91 GLU A CA 1
ATOM 719 C C . GLU A 1 91 ? 0.740 -13.499 -6.180 1.00 88.31 91 GLU A C 1
ATOM 721 O O . GLU A 1 91 ? 1.486 -13.022 -7.033 1.00 88.31 91 GLU A O 1
ATOM 726 N N . ALA A 1 92 ? 0.091 -14.652 -6.375 1.00 93.00 92 ALA A N 1
ATOM 727 C CA . ALA A 1 92 ? 0.186 -15.418 -7.617 1.00 93.00 92 ALA A CA 1
ATOM 728 C C . ALA A 1 92 ? -0.393 -14.646 -8.815 1.00 93.00 92 ALA A C 1
ATOM 730 O O . ALA A 1 92 ? 0.273 -14.524 -9.841 1.00 93.00 92 ALA A O 1
ATOM 731 N N . VAL A 1 93 ? -1.582 -14.047 -8.671 1.00 94.31 93 VAL A N 1
ATOM 732 C CA . VAL A 1 93 ? -2.183 -13.197 -9.717 1.00 94.31 93 VAL A CA 1
ATOM 733 C C . VAL A 1 93 ? -1.273 -12.013 -10.043 1.00 94.31 93 VAL A C 1
ATOM 735 O O . VAL A 1 93 ? -1.017 -11.724 -11.210 1.00 94.31 93 VAL A O 1
ATOM 738 N N . LYS A 1 94 ? -0.722 -11.355 -9.017 1.00 89.94 94 LYS A N 1
ATOM 739 C CA . LYS A 1 94 ? 0.211 -10.238 -9.198 1.00 89.94 94 LYS A CA 1
ATOM 740 C C . LYS A 1 94 ? 1.479 -10.664 -9.946 1.00 89.94 94 LYS A C 1
ATOM 742 O O . LYS A 1 94 ? 1.952 -9.923 -10.808 1.00 89.94 94 LYS A O 1
ATOM 747 N N . ALA A 1 95 ? 2.032 -11.833 -9.619 1.00 92.25 95 ALA A N 1
ATOM 748 C CA . ALA A 1 95 ? 3.198 -12.382 -10.301 1.00 92.25 95 ALA A CA 1
ATOM 749 C C . ALA A 1 95 ? 2.897 -12.684 -11.774 1.00 92.25 95 ALA A C 1
ATOM 751 O O . ALA A 1 95 ? 3.689 -12.300 -12.634 1.00 92.25 95 ALA A O 1
ATOM 752 N N . GLN A 1 96 ? 1.735 -13.279 -12.063 1.00 95.38 96 GLN A N 1
ATOM 753 C CA . GLN A 1 96 ? 1.314 -13.564 -13.432 1.00 95.38 96 GLN A CA 1
ATOM 754 C C . GLN A 1 96 ? 1.159 -12.277 -14.245 1.00 95.38 96 GLN A C 1
ATOM 756 O O . GLN A 1 96 ? 1.758 -12.145 -15.303 1.00 95.38 96 GLN A O 1
ATOM 761 N N . SER A 1 97 ? 0.465 -11.271 -13.709 1.00 93.06 97 SER A N 1
ATOM 762 C CA . SER A 1 97 ? 0.330 -9.972 -14.377 1.00 93.06 97 SER A CA 1
ATOM 763 C C . SER A 1 97 ? 1.679 -9.304 -14.655 1.00 93.06 97 SER A C 1
ATOM 765 O O . SER A 1 97 ? 1.857 -8.685 -15.700 1.00 93.06 97 SER A O 1
ATOM 767 N N . ALA A 1 98 ? 2.653 -9.428 -13.749 1.00 92.50 98 ALA A N 1
ATOM 768 C CA . ALA A 1 98 ? 3.995 -8.907 -13.990 1.00 92.50 98 ALA A CA 1
ATOM 769 C C . ALA A 1 98 ? 4.712 -9.647 -15.131 1.00 92.50 98 ALA A C 1
ATOM 771 O O . ALA A 1 98 ? 5.417 -9.000 -15.905 1.00 92.50 98 ALA A O 1
ATOM 772 N N . GLN A 1 99 ? 4.522 -10.965 -15.243 1.00 95.31 99 GLN A N 1
ATOM 773 C CA . GLN A 1 99 ? 5.046 -11.757 -16.353 1.00 95.31 99 GLN A CA 1
ATOM 774 C C . GLN A 1 99 ? 4.391 -11.357 -17.680 1.00 95.31 99 GLN A C 1
ATOM 776 O O . GLN A 1 99 ? 5.108 -11.062 -18.633 1.00 95.31 99 GLN A O 1
ATOM 781 N N . ASP A 1 100 ? 3.061 -11.272 -17.717 1.00 95.31 100 ASP A N 1
ATOM 782 C CA . ASP A 1 100 ? 2.310 -10.892 -18.918 1.00 95.31 100 ASP A CA 1
ATOM 783 C C . ASP A 1 100 ? 2.747 -9.505 -19.418 1.00 95.31 100 ASP A C 1
ATOM 785 O O . ASP A 1 100 ? 2.923 -9.282 -20.614 1.00 95.31 100 ASP A O 1
ATOM 789 N N . ILE A 1 101 ? 2.994 -8.566 -18.495 1.00 93.12 101 ILE A N 1
ATOM 790 C CA . ILE A 1 101 ? 3.562 -7.253 -18.825 1.00 93.12 101 ILE A CA 1
ATOM 791 C C . ILE A 1 101 ? 4.983 -7.402 -19.377 1.00 93.12 101 ILE A C 1
ATOM 793 O O . ILE A 1 101 ? 5.286 -6.819 -20.415 1.00 93.12 101 ILE A O 1
ATOM 797 N N . ASP A 1 102 ? 5.856 -8.173 -18.720 1.00 93.81 102 ASP A N 1
ATOM 798 C CA . ASP A 1 102 ? 7.248 -8.367 -19.150 1.00 93.81 102 ASP A CA 1
ATOM 799 C C . ASP A 1 102 ? 7.348 -8.954 -20.573 1.00 93.81 102 ASP A C 1
ATOM 801 O O . ASP A 1 102 ? 8.276 -8.614 -21.311 1.00 93.81 102 ASP A O 1
ATOM 805 N N . GLU A 1 103 ? 6.391 -9.782 -20.995 1.00 95.75 103 GLU A N 1
ATOM 806 C CA . GLU A 1 103 ? 6.322 -10.346 -22.350 1.00 95.75 103 GLU A CA 1
ATOM 807 C C . GLU A 1 103 ? 6.076 -9.282 -23.434 1.00 95.75 103 GLU A C 1
ATOM 809 O O . GLU A 1 103 ? 6.619 -9.393 -24.536 1.00 95.75 103 GLU A O 1
ATOM 814 N N . LEU A 1 104 ? 5.348 -8.209 -23.106 1.00 94.25 104 LEU A N 1
ATOM 815 C CA . LEU A 1 104 ? 5.035 -7.100 -24.016 1.00 94.25 104 LEU A CA 1
ATOM 816 C C . LEU A 1 104 ? 6.169 -6.070 -24.138 1.00 94.25 104 LEU A C 1
ATOM 818 O O . LEU A 1 104 ? 6.147 -5.218 -25.030 1.00 94.25 104 LEU A O 1
ATOM 822 N N . LEU A 1 105 ? 7.151 -6.106 -23.235 1.00 92.62 105 LEU A N 1
ATOM 823 C CA . LEU A 1 105 ? 8.185 -5.079 -23.132 1.00 92.62 105 LEU A CA 1
ATOM 824 C C . LEU A 1 105 ? 9.439 -5.411 -23.950 1.00 92.62 105 LEU A C 1
ATOM 826 O O . LEU A 1 105 ? 9.879 -6.562 -24.059 1.00 92.62 105 LEU A O 1
ATOM 830 N N . THR A 1 106 ? 10.096 -4.364 -24.457 1.00 94.94 106 THR A N 1
ATOM 831 C CA . THR A 1 106 ? 11.457 -4.482 -25.004 1.00 94.94 106 THR A CA 1
ATOM 832 C C . THR A 1 106 ? 12.455 -4.882 -23.906 1.00 94.94 106 THR A C 1
ATOM 834 O O . THR A 1 106 ? 12.197 -4.630 -22.725 1.00 94.94 106 THR A O 1
ATOM 837 N N . PRO A 1 107 ? 13.629 -5.448 -24.249 1.00 95.88 107 PRO A N 1
ATOM 838 C CA . PRO A 1 107 ? 14.627 -5.839 -23.250 1.00 95.88 107 PRO A CA 1
ATOM 839 C C . PRO A 1 107 ? 15.017 -4.704 -22.289 1.00 95.88 107 PRO A C 1
ATOM 841 O O . PRO A 1 107 ? 15.044 -4.912 -21.080 1.00 95.88 107 PRO A O 1
ATOM 844 N N . ALA A 1 108 ? 15.229 -3.487 -22.804 1.00 91.12 108 ALA A N 1
ATOM 845 C CA . ALA A 1 108 ? 15.565 -2.325 -21.977 1.00 91.12 108 ALA A CA 1
ATOM 846 C C . ALA A 1 108 ? 14.423 -1.928 -21.020 1.00 91.12 108 ALA A C 1
ATOM 848 O O . ALA A 1 108 ? 14.664 -1.583 -19.865 1.00 91.12 108 ALA A O 1
ATOM 849 N N . GLN A 1 109 ? 13.167 -2.007 -21.473 1.00 91.12 109 GLN A N 1
ATOM 850 C CA . GLN A 1 109 ? 12.002 -1.701 -20.638 1.00 91.12 109 GLN A CA 1
ATOM 851 C C . GLN A 1 109 ? 11.764 -2.757 -19.552 1.00 91.12 109 GLN A C 1
ATOM 853 O O . GLN A 1 109 ? 11.359 -2.394 -18.450 1.00 91.12 109 GLN A O 1
ATOM 858 N N . ARG A 1 110 ? 12.054 -4.038 -19.817 1.00 94.00 110 ARG A N 1
ATOM 859 C CA . ARG A 1 110 ? 11.965 -5.100 -18.798 1.00 94.00 110 ARG A CA 1
ATOM 860 C C . ARG A 1 110 ? 12.907 -4.840 -17.631 1.00 94.00 110 ARG A C 1
ATOM 862 O O . ARG A 1 110 ? 12.504 -4.999 -16.485 1.00 94.00 110 ARG A O 1
ATOM 869 N N . THR A 1 111 ? 14.134 -4.395 -17.903 1.00 92.38 111 THR A N 1
ATOM 870 C CA . THR A 1 111 ? 15.089 -4.032 -16.845 1.00 92.38 111 THR A CA 1
ATOM 871 C C . THR A 1 111 ? 14.528 -2.928 -15.945 1.00 92.38 111 THR A C 1
ATOM 873 O O . THR A 1 111 ? 14.537 -3.078 -14.725 1.00 92.38 111 THR A O 1
ATOM 876 N N . LEU A 1 112 ? 13.950 -1.876 -16.536 1.00 91.69 112 LEU A N 1
ATOM 877 C CA . LEU A 1 112 ? 13.311 -0.788 -15.785 1.00 91.69 112 LEU A CA 1
ATOM 878 C C . LEU A 1 112 ? 12.081 -1.265 -14.997 1.00 91.69 112 LEU A C 1
ATOM 880 O O . LEU A 1 112 ? 11.872 -0.852 -13.858 1.00 91.69 112 LEU A O 1
ATOM 884 N N . HIS A 1 113 ? 11.262 -2.147 -15.575 1.00 91.06 113 HIS A N 1
ATOM 885 C CA . HIS A 1 113 ? 10.092 -2.702 -14.894 1.00 91.06 113 HIS A CA 1
ATOM 886 C C . HIS A 1 113 ? 10.489 -3.581 -13.698 1.00 91.06 113 HIS A C 1
ATOM 888 O O . HIS A 1 113 ? 9.874 -3.497 -12.636 1.00 91.06 113 HIS A O 1
ATOM 894 N N . GLN A 1 114 ? 11.547 -4.382 -13.826 1.00 91.50 114 GLN A N 1
ATOM 895 C CA . GLN A 1 114 ? 12.086 -5.181 -12.724 1.00 91.50 114 GLN A CA 1
ATOM 896 C C . GLN A 1 114 ? 12.638 -4.308 -11.592 1.00 91.50 114 GLN A C 1
ATOM 898 O O . GLN A 1 114 ? 12.392 -4.607 -10.423 1.00 91.50 114 GLN A O 1
ATOM 903 N N . GLU A 1 115 ? 13.353 -3.231 -11.920 1.00 90.94 115 GLU A N 1
ATOM 904 C CA . GLU A 1 115 ? 13.840 -2.258 -10.938 1.00 90.94 115 GLU A CA 1
ATOM 905 C C . GLU A 1 115 ? 12.675 -1.589 -10.201 1.00 90.94 115 GLU A C 1
ATOM 907 O O . GLU A 1 115 ? 12.622 -1.632 -8.972 1.00 90.94 115 GLU A O 1
ATOM 912 N N . LEU A 1 116 ? 11.668 -1.111 -10.941 1.00 86.56 116 LEU A N 1
ATOM 913 C CA . LEU A 1 116 ? 10.454 -0.535 -10.364 1.00 86.56 116 LEU A CA 1
ATOM 914 C C . LEU A 1 116 ? 9.750 -1.515 -9.411 1.00 86.56 116 LEU A C 1
ATOM 916 O O . LEU A 1 116 ? 9.339 -1.127 -8.318 1.00 86.56 116 LEU A O 1
ATOM 920 N N . ARG A 1 117 ? 9.621 -2.795 -9.788 1.00 86.56 117 ARG A N 1
ATOM 921 C CA . ARG A 1 117 ? 9.020 -3.815 -8.912 1.00 86.56 117 ARG A CA 1
ATOM 922 C C . ARG A 1 117 ? 9.821 -4.006 -7.625 1.00 86.56 117 ARG A C 1
ATOM 924 O O . ARG A 1 117 ? 9.225 -4.040 -6.551 1.00 86.56 117 ARG A O 1
ATOM 931 N N . ARG A 1 118 ? 11.153 -4.075 -7.715 1.00 87.81 118 ARG A N 1
ATOM 932 C CA . ARG A 1 118 ? 12.037 -4.203 -6.544 1.00 87.81 118 ARG A CA 1
ATOM 933 C C . ARG A 1 118 ? 11.935 -2.997 -5.615 1.00 87.81 118 ARG A C 1
ATOM 935 O O . ARG A 1 118 ? 11.842 -3.188 -4.406 1.00 87.81 118 ARG A O 1
ATOM 942 N N . GLU A 1 119 ? 11.901 -1.780 -6.155 1.00 81.56 119 GLU A N 1
ATOM 943 C CA . GLU A 1 119 ? 11.718 -0.562 -5.358 1.00 81.56 119 GLU A CA 1
ATOM 944 C C . GLU A 1 119 ? 10.384 -0.569 -4.606 1.00 81.56 119 GLU A C 1
ATOM 946 O O . GLU A 1 119 ? 10.336 -0.264 -3.414 1.00 81.56 119 GLU A O 1
ATOM 951 N N . LEU A 1 120 ? 9.293 -0.942 -5.281 1.00 78.62 120 LEU A N 1
ATOM 952 C CA . LEU A 1 120 ? 7.967 -1.025 -4.667 1.00 78.62 120 LEU A CA 1
ATOM 953 C C . LEU A 1 120 ? 7.905 -2.113 -3.582 1.00 78.62 120 LEU A C 1
ATOM 955 O O . LEU A 1 120 ? 7.280 -1.913 -2.541 1.00 78.62 120 LEU A O 1
ATOM 959 N N . GLU A 1 121 ? 8.569 -3.251 -3.789 1.00 80.44 121 GLU A N 1
ATOM 960 C CA . GLU A 1 121 ? 8.669 -4.317 -2.786 1.00 80.44 121 GLU A CA 1
ATOM 961 C C . GLU A 1 121 ? 9.516 -3.922 -1.573 1.00 80.44 121 GLU A C 1
ATOM 963 O O . GLU A 1 121 ? 9.137 -4.239 -0.444 1.00 80.44 121 GLU A O 1
ATOM 968 N N . ALA A 1 122 ? 10.640 -3.233 -1.784 1.00 80.62 122 ALA A N 1
ATOM 969 C CA . ALA A 1 122 ? 11.483 -2.723 -0.705 1.00 80.62 122 ALA A CA 1
ATOM 970 C C . ALA A 1 122 ? 10.701 -1.734 0.169 1.00 80.62 122 ALA A C 1
ATOM 972 O O . ALA A 1 122 ? 10.612 -1.924 1.381 1.00 80.62 122 ALA A O 1
ATOM 973 N N . ARG A 1 123 ? 10.006 -0.775 -0.456 1.00 69.19 123 ARG A N 1
ATOM 974 C CA . ARG A 1 123 ? 9.135 0.185 0.242 1.00 69.19 123 ARG A CA 1
ATOM 975 C C . ARG A 1 123 ? 8.018 -0.502 1.033 1.00 69.19 123 ARG A C 1
ATOM 977 O O . ARG A 1 123 ? 7.758 -0.133 2.176 1.00 69.19 123 ARG A O 1
ATOM 984 N N . ARG A 1 124 ? 7.403 -1.553 0.473 1.00 70.38 124 ARG A N 1
ATOM 985 C CA . ARG A 1 124 ? 6.379 -2.350 1.174 1.00 70.38 124 ARG A CA 1
ATOM 986 C C . ARG A 1 124 ? 6.940 -3.041 2.424 1.00 70.38 124 ARG A C 1
ATOM 988 O O . ARG A 1 124 ? 6.237 -3.153 3.424 1.00 70.38 124 ARG A O 1
ATOM 995 N N . LYS A 1 125 ? 8.185 -3.528 2.374 1.00 67.56 125 LYS A N 1
ATOM 996 C CA . LYS A 1 125 ? 8.856 -4.178 3.516 1.00 67.56 125 LYS A CA 1
ATOM 997 C C . LYS A 1 125 ? 9.293 -3.170 4.583 1.00 67.56 125 LYS A C 1
ATOM 999 O O . LYS A 1 125 ? 9.216 -3.481 5.767 1.00 67.56 125 LYS A O 1
ATOM 1004 N N . GLU A 1 126 ? 9.714 -1.979 4.171 1.00 64.69 126 GLU A N 1
ATOM 1005 C CA . GLU A 1 126 ? 10.119 -0.884 5.063 1.00 64.69 126 GLU A CA 1
ATOM 1006 C C . GLU A 1 126 ? 8.934 -0.246 5.807 1.00 64.69 126 GLU A C 1
ATOM 1008 O O . GLU A 1 126 ? 9.113 0.256 6.911 1.00 64.69 126 GLU A O 1
ATOM 1013 N N . GLY A 1 127 ? 7.709 -0.344 5.276 1.00 55.81 127 GLY A N 1
ATOM 1014 C CA . GLY A 1 127 ? 6.467 0.016 5.977 1.00 55.81 127 GLY A CA 1
ATOM 1015 C C . GLY A 1 127 ? 5.992 -0.987 7.046 1.00 55.81 127 GLY A C 1
ATOM 1016 O O . GLY A 1 127 ? 4.842 -0.910 7.483 1.00 55.81 127 GLY A O 1
ATOM 1017 N N . GLY A 1 128 ? 6.840 -1.940 7.456 1.00 47.47 128 GLY A N 1
ATOM 1018 C CA . GLY A 1 128 ? 6.638 -2.766 8.655 1.00 47.47 128 GLY A CA 1
ATOM 1019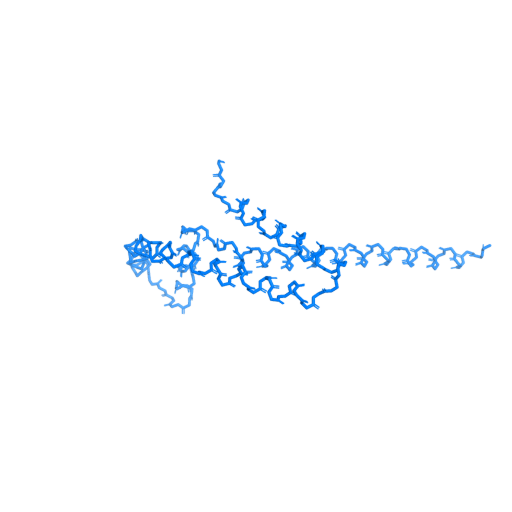 C C . GLY A 1 128 ? 6.726 -1.936 9.949 1.00 47.47 128 GLY A C 1
ATOM 1020 O O . GLY A 1 128 ? 7.177 -0.794 9.903 1.00 47.47 128 GLY A O 1
ATOM 1021 N N . PRO A 1 129 ? 6.273 -2.460 11.108 1.00 33.91 129 PRO A N 1
ATOM 1022 C CA . PRO A 1 129 ? 6.182 -1.673 12.340 1.00 33.91 129 PRO A CA 1
ATOM 1023 C C . PRO A 1 129 ? 7.537 -1.027 12.677 1.00 33.91 129 PRO A C 1
ATOM 1025 O O . PRO A 1 129 ? 8.562 -1.701 12.522 1.00 33.91 129 PRO A O 1
ATOM 1028 N 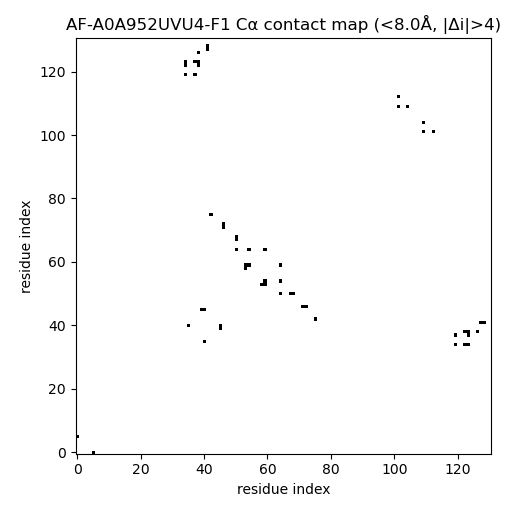N . PRO A 1 130 ? 7.571 0.239 13.145 1.00 38.41 130 PRO A N 1
ATOM 1029 C CA . PRO A 1 130 ? 8.796 0.786 13.708 1.00 38.41 130 PRO A CA 1
ATOM 1030 C C . PRO A 1 130 ? 9.233 -0.127 14.859 1.00 38.41 130 PRO A C 1
ATOM 1032 O O . PRO A 1 130 ? 8.412 -0.497 15.703 1.00 38.41 130 PRO A O 1
ATOM 1035 N N . ARG A 1 131 ? 10.499 -0.548 14.833 1.00 35.34 131 ARG A N 1
ATOM 1036 C CA . ARG A 1 131 ? 11.152 -1.101 16.022 1.00 35.34 131 ARG A CA 1
ATOM 1037 C C . ARG A 1 131 ? 11.331 -0.007 17.062 1.00 35.34 131 ARG A C 1
ATOM 1039 O O . ARG A 1 131 ? 11.611 1.138 16.643 1.00 35.34 131 ARG A O 1
#